Protein AF-A0A1I8AP60-F1 (afdb_monomer_lite)

Secondary structure (DSSP, 8-state):
-HHHHHTSTTTHIIIIIHHHHHHHHHHHHHHHHTTT-S-----SSSSSPPPTTTTTT-HHHHHGGGGGTHHHH-

Radius of gyration: 16.17 Å; chains: 1; bounding box: 39×28×33 Å

InterPro domains:
  IPR000120 Amidase [PTHR11895] (2-74)
  IPR023631 Amidase signature domain [PF01425] (2-73)
  IPR036928 Amidase signature (AS) superfamily [G3DSA:3.90.1300.10] (1-74)
  IPR036928 Amidase signature (AS) superfamily [SSF75304] (2-74)

pLDDT: mean 91.13, std 7.02, range [59.59, 98.62]

Organism: NCBI:txid37863

Sequence (74 aa):
MVGAYALSAGYYDAYYLQAQKIRRLIKNDFMAAFEEVDVILGPTTPNPAWKLGAKNSDPVAAYLEDVYTITANL

Structure (mmCIF, N/CA/C/O backbone):
data_AF-A0A1I8AP60-F1
#
_entry.id   AF-A0A1I8AP60-F1
#
loop_
_atom_site.group_PDB
_atom_site.id
_atom_site.type_symbol
_atom_site.label_atom_id
_atom_site.label_alt_id
_atom_site.label_comp_id
_atom_site.label_asym_id
_atom_site.label_entity_id
_atom_site.label_seq_id
_atom_site.pdbx_PDB_ins_code
_atom_site.Cartn_x
_atom_site.Cartn_y
_atom_site.Cartn_z
_atom_site.occupancy
_atom_site.B_iso_or_equiv
_atom_site.auth_seq_id
_atom_site.auth_comp_id
_atom_site.auth_asym_id
_atom_site.auth_atom_id
_atom_site.pdbx_PDB_model_num
ATOM 1 N N . MET A 1 1 ? 18.085 3.555 -4.683 1.00 59.59 1 MET A N 1
ATOM 2 C CA . MET A 1 1 ? 18.647 4.661 -3.868 1.00 59.59 1 MET A CA 1
ATOM 3 C C . MET A 1 1 ? 17.595 5.608 -3.264 1.00 59.59 1 MET A C 1
ATOM 5 O O . MET A 1 1 ? 17.976 6.482 -2.501 1.00 59.59 1 MET A O 1
ATOM 9 N N . VAL A 1 2 ? 16.288 5.423 -3.522 1.00 72.12 2 VAL A N 1
ATOM 10 C CA . VAL A 1 2 ? 15.216 6.303 -3.000 1.00 72.12 2 VAL A CA 1
ATOM 11 C C . VAL A 1 2 ? 15.048 6.205 -1.476 1.00 72.12 2 VAL A C 1
ATOM 13 O O . VAL A 1 2 ? 14.909 7.226 -0.818 1.00 72.12 2 VAL A O 1
ATOM 16 N N . GLY A 1 3 ? 15.138 5.003 -0.891 1.00 77.81 3 GLY A N 1
ATOM 17 C CA . GLY A 1 3 ? 14.963 4.817 0.558 1.00 77.81 3 GLY A CA 1
ATOM 18 C C . GLY A 1 3 ? 16.019 5.528 1.413 1.00 77.81 3 GLY A C 1
ATOM 19 O O . GLY A 1 3 ? 15.677 6.204 2.374 1.00 77.81 3 GLY A O 1
ATOM 20 N N . ALA A 1 4 ? 17.298 5.450 1.028 1.00 80.25 4 ALA A N 1
ATOM 21 C CA . ALA A 1 4 ? 18.371 6.161 1.730 1.00 80.25 4 ALA A CA 1
ATOM 22 C C . ALA A 1 4 ? 18.212 7.689 1.630 1.00 80.25 4 ALA A C 1
ATOM 24 O O . ALA A 1 4 ? 18.483 8.403 2.590 1.00 80.25 4 ALA A O 1
ATOM 25 N N . TYR A 1 5 ? 17.722 8.187 0.489 1.00 82.00 5 TYR A N 1
ATOM 26 C CA . TYR A 1 5 ? 17.425 9.607 0.306 1.00 82.00 5 TYR A CA 1
ATOM 27 C C . TYR A 1 5 ? 16.243 10.062 1.172 1.00 82.00 5 TYR A C 1
ATOM 29 O O . TYR A 1 5 ? 16.352 11.063 1.875 1.00 82.00 5 TYR A O 1
ATOM 37 N N . ALA A 1 6 ? 15.155 9.289 1.201 1.00 85.44 6 ALA A N 1
ATOM 38 C CA . ALA A 1 6 ? 13.984 9.579 2.026 1.00 85.44 6 ALA A CA 1
ATOM 39 C C . ALA A 1 6 ? 14.289 9.604 3.537 1.00 85.44 6 ALA A C 1
ATOM 41 O O . ALA A 1 6 ? 13.556 10.236 4.290 1.00 85.44 6 ALA A O 1
ATOM 42 N N . LEU A 1 7 ? 15.364 8.938 3.974 1.00 87.69 7 LEU A N 1
ATOM 43 C CA . LEU A 1 7 ? 15.822 8.909 5.365 1.00 87.69 7 LEU A CA 1
ATOM 44 C C . LEU A 1 7 ? 16.927 9.933 5.669 1.00 87.69 7 LEU A C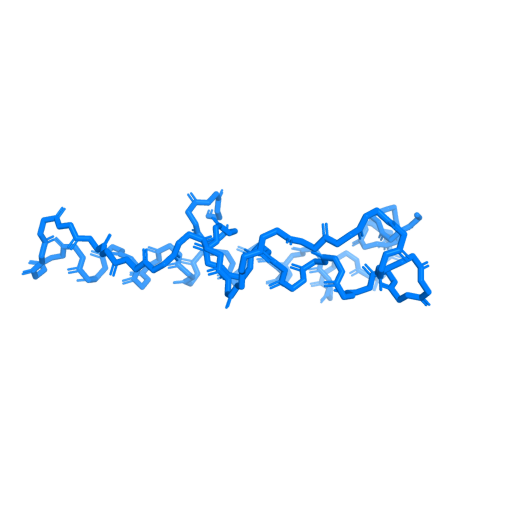 1
ATOM 46 O O . LEU A 1 7 ? 17.351 10.060 6.816 1.00 87.69 7 LEU A O 1
ATOM 50 N N . SER A 1 8 ? 17.418 10.647 4.657 1.00 86.25 8 SER A N 1
ATOM 51 C CA . SER A 1 8 ? 18.527 11.585 4.825 1.00 86.25 8 SER A CA 1
ATOM 52 C C . SER A 1 8 ? 18.126 12.831 5.625 1.00 86.25 8 SER A C 1
ATOM 54 O O . SER A 1 8 ? 16.980 13.297 5.589 1.00 86.25 8 SER A O 1
ATOM 56 N N . ALA A 1 9 ? 19.091 13.383 6.368 1.00 78.94 9 ALA A N 1
ATOM 57 C CA . ALA A 1 9 ? 18.901 14.611 7.130 1.00 78.94 9 ALA A CA 1
ATOM 58 C C . ALA A 1 9 ? 18.471 15.758 6.195 1.00 78.94 9 ALA A C 1
ATOM 60 O O . ALA A 1 9 ? 19.072 15.967 5.143 1.00 78.94 9 ALA A O 1
ATOM 61 N N . GLY A 1 10 ? 17.412 16.478 6.571 1.00 84.00 10 GLY A N 1
ATOM 62 C CA . GLY A 1 10 ? 16.795 17.535 5.757 1.00 84.00 10 GLY A CA 1
ATOM 63 C C . GLY A 1 10 ? 15.609 17.077 4.898 1.00 84.00 10 GLY A C 1
ATOM 64 O O . GLY A 1 10 ? 14.763 17.900 4.564 1.00 84.00 10 GLY A O 1
ATOM 65 N N . TYR A 1 11 ? 15.490 15.776 4.612 1.00 85.94 11 TYR A N 1
ATOM 66 C CA . TYR A 1 11 ? 14.387 15.209 3.821 1.00 85.94 11 TYR A CA 1
ATOM 67 C C . TYR A 1 11 ? 13.527 14.205 4.604 1.00 85.94 11 TYR A C 1
ATOM 69 O O . TYR A 1 11 ? 12.386 13.951 4.221 1.00 85.94 11 TYR A O 1
ATOM 77 N N . TYR A 1 12 ? 14.025 13.694 5.734 1.00 89.06 12 TYR A N 1
ATOM 78 C CA . TYR A 1 12 ? 13.318 12.744 6.599 1.00 89.06 12 TYR A CA 1
ATOM 79 C C . TYR A 1 12 ? 11.880 13.166 6.937 1.00 89.06 12 TYR A C 1
ATOM 81 O O . TYR A 1 12 ? 10.943 12.388 6.745 1.00 89.06 12 TYR A O 1
ATOM 89 N N . ASP A 1 13 ? 11.689 14.409 7.387 1.00 87.00 13 ASP A N 1
ATOM 90 C CA . ASP A 1 13 ? 10.365 14.901 7.778 1.00 87.00 13 ASP A CA 1
ATOM 91 C C . ASP A 1 13 ? 9.419 15.031 6.578 1.00 87.00 13 ASP A C 1
ATOM 93 O O . ASP A 1 13 ? 8.237 14.689 6.667 1.00 87.00 13 ASP A O 1
ATOM 97 N N . ALA A 1 14 ? 9.951 15.493 5.443 1.00 90.69 14 ALA A N 1
ATOM 98 C CA . ALA A 1 14 ? 9.185 15.744 4.228 1.00 90.69 14 ALA A CA 1
ATOM 99 C C . ALA A 1 14 ? 8.731 14.452 3.531 1.00 90.69 14 ALA A C 1
ATOM 101 O O . ALA A 1 14 ? 7.666 14.439 2.916 1.00 90.69 14 ALA A O 1
ATOM 102 N N . TYR A 1 15 ? 9.511 13.372 3.636 1.00 91.19 15 TYR A N 1
ATOM 103 C CA . TYR A 1 15 ? 9.220 12.107 2.959 1.00 91.19 15 TYR A CA 1
ATOM 104 C C . TYR A 1 15 ? 8.792 11.013 3.938 1.00 91.19 15 TYR A C 1
ATOM 106 O O . TYR A 1 15 ? 7.644 10.573 3.905 1.00 91.19 15 TYR A O 1
ATOM 114 N N . TYR A 1 16 ? 9.686 10.569 4.823 1.00 92.19 16 TYR A N 1
ATOM 115 C CA . TYR A 1 16 ? 9.425 9.403 5.668 1.00 92.19 16 TYR A CA 1
ATOM 116 C C . TYR A 1 16 ? 8.392 9.687 6.761 1.00 92.19 16 TYR A C 1
ATOM 118 O O . TYR A 1 16 ? 7.411 8.951 6.896 1.00 92.19 16 TYR A O 1
ATOM 126 N N . LEU A 1 17 ? 8.562 10.776 7.520 1.00 92.69 17 LEU A N 1
ATOM 127 C CA . LEU A 1 17 ? 7.614 11.119 8.582 1.00 92.69 17 LEU A CA 1
ATOM 128 C C . LEU A 1 17 ? 6.226 11.428 8.009 1.00 92.69 17 LEU A C 1
ATOM 130 O O . LEU A 1 17 ? 5.214 11.023 8.585 1.00 92.69 17 LEU A O 1
ATOM 134 N N . GLN A 1 18 ? 6.171 12.112 6.866 1.00 94.38 18 GLN A N 1
ATOM 135 C CA . GLN A 1 18 ? 4.915 12.388 6.179 1.00 94.38 18 GLN A CA 1
ATOM 136 C C . GLN A 1 18 ? 4.232 11.102 5.690 1.00 94.38 18 GLN A C 1
ATOM 138 O O . GLN A 1 18 ? 3.033 10.933 5.922 1.00 94.38 18 GLN A O 1
ATOM 143 N N . ALA A 1 19 ? 4.977 10.158 5.109 1.00 95.12 19 ALA A N 1
ATOM 144 C CA . ALA A 1 19 ? 4.438 8.855 4.714 1.00 95.12 19 ALA A CA 1
ATOM 145 C C . ALA A 1 19 ? 3.883 8.069 5.916 1.00 95.12 19 ALA A C 1
ATOM 147 O O . ALA A 1 19 ? 2.794 7.503 5.832 1.00 95.12 19 ALA A O 1
ATOM 148 N N . GLN A 1 20 ? 4.562 8.105 7.067 1.00 95.38 20 GLN A N 1
ATOM 149 C CA . GLN A 1 20 ? 4.083 7.460 8.298 1.00 95.38 20 GLN A CA 1
ATOM 150 C C . GLN A 1 20 ? 2.783 8.083 8.837 1.00 95.38 20 GLN A C 1
ATOM 152 O O . GLN A 1 20 ? 1.944 7.372 9.393 1.00 95.38 20 GLN A O 1
ATOM 157 N N . LYS A 1 21 ? 2.571 9.394 8.654 1.00 96.81 21 LYS A N 1
ATOM 158 C CA . LYS A 1 21 ? 1.290 10.043 8.988 1.00 96.81 21 LYS A 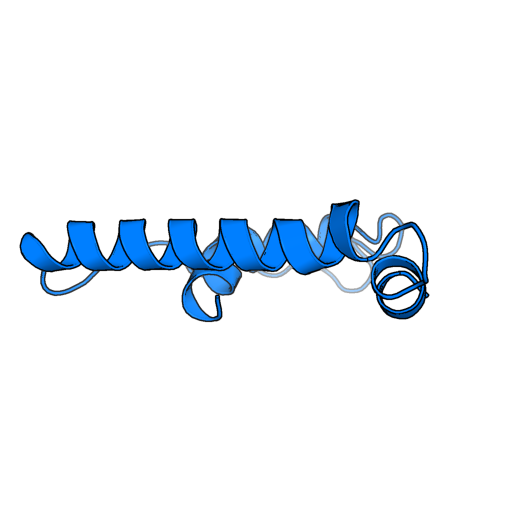CA 1
ATOM 159 C C . LYS A 1 21 ? 0.172 9.584 8.053 1.00 96.81 21 LYS A C 1
ATOM 161 O O . LYS A 1 21 ? -0.903 9.243 8.537 1.00 96.81 21 LYS A O 1
ATOM 166 N N . ILE A 1 22 ? 0.432 9.526 6.746 1.00 97.12 22 ILE A N 1
ATOM 167 C CA . ILE A 1 22 ? -0.539 9.043 5.748 1.00 97.12 22 ILE A CA 1
ATOM 168 C C . ILE A 1 22 ? -0.907 7.582 6.020 1.00 97.12 22 ILE A C 1
ATOM 170 O O . ILE A 1 22 ? -2.085 7.243 6.019 1.00 97.12 22 ILE A O 1
ATOM 174 N N . ARG A 1 23 ? 0.075 6.738 6.356 1.00 97.12 23 ARG A N 1
ATOM 175 C CA . ARG A 1 23 ? -0.149 5.347 6.771 1.00 97.12 23 ARG A CA 1
ATOM 176 C C . ARG A 1 23 ? -1.176 5.237 7.905 1.00 97.12 23 ARG A C 1
ATOM 178 O O . ARG A 1 23 ? -2.059 4.389 7.859 1.00 97.12 23 ARG A O 1
ATOM 185 N N . ARG A 1 24 ? -1.101 6.123 8.906 1.00 97.62 24 ARG A N 1
ATOM 186 C CA . ARG A 1 24 ? -2.092 6.165 9.994 1.00 97.62 24 ARG A CA 1
ATOM 187 C C . ARG A 1 24 ? -3.489 6.542 9.494 1.00 97.62 24 ARG A C 1
ATOM 189 O O . ARG A 1 24 ? -4.456 5.982 9.993 1.00 97.62 24 ARG A O 1
ATOM 196 N N . LEU A 1 25 ? -3.595 7.481 8.552 1.00 98.06 25 LEU A N 1
ATOM 197 C CA . LEU A 1 25 ? -4.884 7.870 7.970 1.00 98.06 25 LEU A CA 1
ATOM 198 C C . LEU A 1 25 ? -5.519 6.702 7.208 1.00 98.06 25 LEU A C 1
ATOM 200 O O . LEU A 1 25 ? -6.660 6.371 7.493 1.00 98.06 25 LEU A O 1
ATOM 204 N N . ILE A 1 26 ? -4.746 6.006 6.366 1.00 97.50 26 ILE A N 1
ATOM 205 C CA . ILE A 1 26 ? -5.218 4.818 5.632 1.00 97.50 26 ILE A CA 1
ATOM 206 C C . ILE A 1 26 ? -5.765 3.768 6.603 1.00 97.50 26 ILE A C 1
ATOM 208 O O . ILE A 1 26 ? -6.882 3.291 6.435 1.00 97.50 26 ILE A O 1
ATOM 212 N N . LYS A 1 27 ? -5.021 3.452 7.672 1.00 97.56 27 LYS A N 1
ATOM 213 C CA . LYS A 1 27 ? -5.501 2.521 8.700 1.00 97.56 27 LYS A CA 1
ATOM 214 C C . LYS A 1 27 ? -6.827 2.974 9.318 1.00 97.56 27 LYS A C 1
ATOM 216 O O . LYS A 1 27 ? -7.702 2.145 9.548 1.00 97.56 27 LYS A O 1
ATOM 221 N N . ASN A 1 28 ? -6.959 4.261 9.634 1.00 98.25 28 ASN A N 1
ATOM 222 C CA . ASN A 1 28 ? -8.180 4.787 10.237 1.00 98.25 28 ASN A CA 1
ATOM 223 C C . ASN A 1 28 ? -9.382 4.653 9.291 1.00 98.25 28 ASN A C 1
ATOM 225 O O . ASN A 1 28 ? -10.465 4.338 9.773 1.00 98.25 28 ASN A O 1
ATOM 229 N N . ASP A 1 29 ? -9.190 4.824 7.980 1.00 98.00 29 ASP A N 1
ATOM 230 C CA . ASP A 1 29 ? -10.258 4.645 6.988 1.00 98.00 29 ASP A CA 1
ATOM 231 C C . ASP A 1 29 ? -10.781 3.200 6.991 1.00 98.00 29 ASP A C 1
ATOM 233 O O . ASP A 1 29 ? -11.991 2.975 7.017 1.00 98.00 29 ASP A O 1
ATOM 237 N N . PHE A 1 30 ? -9.881 2.210 7.053 1.00 97.94 30 PHE A N 1
ATOM 238 C CA . PHE A 1 30 ? -10.274 0.804 7.200 1.00 97.94 30 PHE A CA 1
ATOM 239 C C . PHE A 1 30 ? -10.987 0.540 8.526 1.00 97.94 30 PHE A C 1
ATOM 241 O O . PHE A 1 30 ? -12.010 -0.135 8.537 1.00 97.94 30 PHE A O 1
ATOM 248 N N . MET A 1 31 ? -10.468 1.069 9.639 1.00 98.06 31 MET A N 1
ATOM 249 C CA . MET A 1 31 ? -11.097 0.897 10.953 1.00 98.06 31 MET A CA 1
ATOM 250 C C . MET A 1 31 ? -12.525 1.441 10.972 1.00 98.06 31 MET A C 1
ATOM 252 O O . MET A 1 31 ? -13.402 0.755 11.477 1.00 98.06 31 MET A O 1
ATOM 256 N N . ALA A 1 32 ? -12.751 2.624 10.394 1.00 98.50 32 ALA A N 1
ATOM 257 C CA . ALA A 1 32 ? -14.079 3.221 10.296 1.00 98.50 32 ALA A CA 1
ATOM 258 C C . ALA A 1 32 ? -15.014 2.380 9.414 1.00 98.50 32 ALA A C 1
ATOM 260 O O . ALA A 1 32 ? -16.140 2.102 9.804 1.00 98.50 32 ALA A O 1
ATOM 261 N N . ALA A 1 33 ? -14.540 1.905 8.258 1.00 98.19 33 ALA A N 1
ATOM 262 C CA . ALA A 1 33 ? -15.340 1.035 7.396 1.00 98.19 33 ALA A CA 1
ATOM 263 C C . ALA A 1 33 ? -15.729 -0.282 8.095 1.00 98.19 33 ALA A C 1
ATOM 265 O O . ALA A 1 33 ? -16.866 -0.731 7.970 1.00 98.19 33 ALA A O 1
ATOM 266 N N . PHE A 1 34 ? -14.820 -0.882 8.870 1.00 98.38 34 PHE A N 1
ATOM 267 C CA . PHE A 1 34 ? -15.089 -2.114 9.619 1.00 98.38 34 PHE A CA 1
ATOM 268 C C . PHE A 1 34 ? -16.049 -1.941 10.809 1.00 98.38 34 PHE A C 1
ATOM 270 O O . PHE A 1 34 ? -16.460 -2.937 11.399 1.00 98.38 34 PHE A O 1
ATOM 277 N N . GLU A 1 35 ? -16.444 -0.715 11.165 1.00 98.62 35 GLU A N 1
ATOM 278 C CA . GLU A 1 35 ? -17.571 -0.505 12.086 1.00 98.62 35 GLU A CA 1
ATOM 279 C C . GLU A 1 35 ? -18.916 -0.854 11.422 1.00 98.62 35 GLU A C 1
ATOM 281 O O . GLU A 1 35 ? -19.881 -1.177 12.115 1.00 98.62 35 GLU A O 1
ATOM 286 N N . GLU A 1 36 ? -18.975 -0.820 10.087 1.00 98.62 36 GLU A N 1
ATOM 287 C CA . GLU A 1 36 ? -20.195 -1.028 9.300 1.00 98.62 36 GLU A CA 1
ATOM 288 C C . GLU A 1 36 ? -20.218 -2.370 8.550 1.00 98.62 36 GLU A C 1
ATOM 290 O O . GLU A 1 36 ? -21.296 -2.856 8.197 1.00 98.62 36 GLU A O 1
ATOM 295 N N . VAL A 1 37 ? -19.053 -2.977 8.290 1.00 98.56 37 VAL A N 1
ATOM 296 C CA . VAL A 1 37 ? -18.931 -4.222 7.512 1.00 98.56 37 VAL A CA 1
ATOM 297 C C . VAL A 1 37 ? -17.946 -5.208 8.134 1.00 98.56 37 VAL A C 1
ATOM 299 O O . VAL A 1 37 ? -16.965 -4.816 8.753 1.00 98.56 37 VAL A O 1
ATOM 302 N N . ASP A 1 38 ? -18.140 -6.504 7.882 1.00 98.38 38 ASP A N 1
ATOM 303 C CA . ASP A 1 38 ? -17.202 -7.547 8.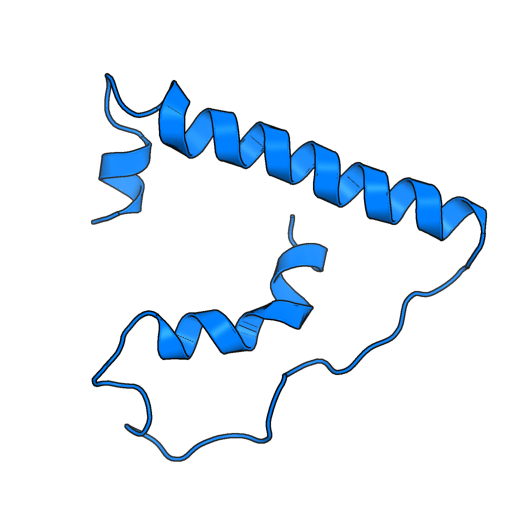326 1.00 98.38 38 ASP A CA 1
ATOM 304 C C . ASP A 1 38 ? -16.024 -7.748 7.357 1.00 98.38 38 ASP A C 1
ATOM 306 O O . ASP A 1 38 ? -14.944 -8.197 7.747 1.00 98.38 38 ASP A O 1
ATOM 310 N N . VAL A 1 39 ? -16.234 -7.467 6.065 1.00 97.62 39 VAL A N 1
ATOM 311 C CA . VAL A 1 39 ? -15.268 -7.743 4.991 1.00 97.62 39 VAL A CA 1
ATOM 312 C C . VAL A 1 39 ? -15.319 -6.650 3.927 1.00 97.62 39 VAL A C 1
ATOM 314 O O . VAL A 1 39 ? -16.392 -6.223 3.507 1.00 97.62 39 VAL A O 1
ATOM 317 N N . ILE A 1 40 ? -14.142 -6.263 3.431 1.00 97.38 40 ILE A N 1
ATOM 318 C CA . ILE A 1 40 ? -13.968 -5.404 2.255 1.00 97.38 40 ILE A CA 1
ATOM 319 C C . ILE A 1 40 ? -13.400 -6.264 1.126 1.00 97.38 40 ILE A C 1
ATOM 321 O O . ILE A 1 40 ? -12.418 -6.981 1.322 1.00 97.38 40 ILE A O 1
ATOM 325 N N . LEU A 1 41 ? -14.019 -6.205 -0.055 1.00 96.81 41 LEU A N 1
ATOM 326 C CA . LEU A 1 41 ? -13.665 -7.052 -1.192 1.00 96.81 41 LEU A CA 1
ATOM 327 C C . LEU A 1 41 ? -13.485 -6.215 -2.461 1.00 96.81 41 LEU A C 1
ATOM 329 O O . LEU A 1 41 ? -14.279 -5.323 -2.752 1.00 96.81 41 LEU A O 1
ATOM 333 N N . GLY A 1 42 ? -12.446 -6.529 -3.228 1.00 94.88 42 GLY A N 1
ATOM 334 C CA . GLY A 1 42 ? -12.127 -5.879 -4.493 1.00 94.88 42 GLY A CA 1
ATOM 335 C C . GLY A 1 42 ? -11.172 -6.735 -5.328 1.00 94.88 42 GLY A C 1
ATOM 336 O O . GLY A 1 42 ? -10.696 -7.769 -4.850 1.00 94.88 42 GLY A O 1
ATOM 337 N N . PRO A 1 43 ? -10.896 -6.347 -6.583 1.00 96.00 43 PRO A N 1
ATOM 338 C CA . PRO A 1 43 ? -9.900 -7.020 -7.408 1.00 96.00 43 PRO A CA 1
ATOM 339 C C . PRO A 1 43 ? -8.522 -7.002 -6.739 1.00 96.00 43 PRO A C 1
ATOM 341 O O . PRO A 1 43 ? -8.131 -6.003 -6.147 1.00 96.00 43 PRO A O 1
ATOM 344 N N . THR A 1 44 ? -7.755 -8.085 -6.871 1.00 93.75 44 THR A N 1
ATOM 345 C CA . THR A 1 44 ? -6.381 -8.141 -6.338 1.00 93.75 44 THR A CA 1
ATOM 346 C C . THR A 1 44 ? -5.386 -7.366 -7.206 1.00 93.75 44 THR A C 1
ATOM 348 O O . THR A 1 44 ? -4.383 -6.878 -6.706 1.00 93.75 44 THR A O 1
ATOM 351 N N . THR A 1 45 ? -5.649 -7.245 -8.507 1.00 94.12 45 THR A N 1
ATOM 352 C CA . THR A 1 45 ? -4.786 -6.562 -9.483 1.00 94.12 45 THR A CA 1
ATOM 353 C C . THR A 1 45 ? -5.652 -5.810 -10.499 1.00 94.12 45 THR A C 1
ATOM 355 O O . THR A 1 45 ? -6.769 -6.258 -10.786 1.00 94.12 45 THR A O 1
ATOM 358 N N . PRO A 1 46 ? -5.188 -4.667 -11.039 1.00 93.00 46 PRO A N 1
ATOM 359 C CA . PRO A 1 46 ? -5.935 -3.907 -12.038 1.00 93.00 46 PRO A CA 1
ATOM 360 C C . PRO A 1 46 ? -6.029 -4.594 -13.408 1.00 93.00 46 PRO A C 1
ATOM 362 O O . PRO A 1 46 ? -6.895 -4.228 -14.203 1.00 93.00 46 PRO A O 1
ATOM 365 N N . ASN A 1 47 ? -5.156 -5.555 -13.724 1.00 92.50 47 ASN A N 1
ATOM 366 C CA . ASN A 1 47 ? -5.164 -6.253 -15.009 1.00 92.50 47 ASN A CA 1
ATOM 367 C C . ASN A 1 47 ? -4.626 -7.697 -14.896 1.00 92.50 47 ASN A C 1
ATOM 369 O O . ASN A 1 47 ? -3.953 -8.040 -13.930 1.00 92.50 47 ASN A O 1
ATOM 373 N N . PRO A 1 48 ? -4.924 -8.586 -15.862 1.00 93.88 48 PRO A N 1
ATOM 374 C CA . PRO A 1 48 ? -4.283 -9.899 -15.933 1.00 93.88 48 PRO A CA 1
ATOM 375 C C . PRO A 1 48 ? -2.767 -9.793 -16.139 1.00 93.88 48 PRO A C 1
ATOM 377 O O . PRO A 1 48 ? -2.267 -8.795 -16.647 1.00 93.88 48 PRO A O 1
ATOM 380 N N . ALA A 1 49 ? -2.044 -10.873 -15.835 1.00 92.25 49 ALA A N 1
ATOM 381 C CA . ALA A 1 49 ? -0.590 -10.924 -15.970 1.00 92.25 49 ALA A CA 1
ATOM 382 C C . ALA A 1 49 ? -0.090 -10.449 -17.350 1.00 92.25 49 ALA A C 1
ATOM 384 O O . ALA A 1 49 ? -0.578 -10.877 -18.400 1.00 92.25 49 ALA A O 1
ATOM 385 N N . TRP A 1 50 ? 0.941 -9.603 -17.345 1.00 89.94 50 TRP A N 1
ATOM 386 C CA . TRP A 1 50 ? 1.595 -9.131 -18.562 1.00 89.94 50 TRP A CA 1
ATOM 387 C C . TRP A 1 50 ? 2.707 -10.061 -19.046 1.00 89.94 50 TRP A C 1
ATOM 389 O O . TRP A 1 50 ? 3.178 -10.962 -18.352 1.00 89.94 50 TRP A O 1
ATOM 399 N N . LYS A 1 51 ? 3.208 -9.775 -20.250 1.00 93.06 51 LYS A N 1
ATOM 400 C CA . LYS A 1 51 ? 4.396 -10.432 -20.801 1.00 93.06 51 LYS A CA 1
ATOM 401 C C . LYS A 1 51 ? 5.664 -9.990 -20.076 1.00 93.06 51 LYS A C 1
ATOM 403 O O . LYS A 1 51 ? 5.805 -8.831 -19.688 1.00 93.06 51 LYS A O 1
ATOM 408 N N . LEU A 1 52 ? 6.630 -10.898 -19.974 1.00 90.25 52 LEU A N 1
ATOM 409 C CA . LEU A 1 52 ? 7.967 -10.568 -19.484 1.00 90.25 52 LEU A CA 1
ATOM 410 C C . LEU A 1 52 ? 8.558 -9.403 -20.288 1.00 90.25 52 LEU A C 1
ATOM 412 O O . LEU A 1 52 ? 8.463 -9.366 -21.513 1.00 90.25 52 LEU A O 1
ATOM 416 N N . GLY A 1 53 ? 9.144 -8.440 -19.582 1.00 86.25 53 GLY A N 1
ATOM 417 C CA . GLY A 1 53 ? 9.748 -7.255 -20.186 1.00 86.25 53 GLY A CA 1
ATOM 418 C C . GLY A 1 53 ? 8.781 -6.127 -20.557 1.00 86.25 53 GLY A C 1
ATOM 419 O O . GLY A 1 53 ? 9.252 -5.038 -20.875 1.00 86.25 53 GLY A O 1
ATOM 420 N N . ALA A 1 54 ? 7.460 -6.328 -20.467 1.00 86.69 54 ALA A N 1
ATOM 421 C CA . ALA A 1 54 ? 6.465 -5.341 -20.906 1.00 86.69 54 ALA A CA 1
ATOM 422 C C . ALA A 1 54 ? 6.509 -4.004 -20.142 1.00 86.69 54 ALA A C 1
ATOM 424 O O . ALA A 1 54 ? 6.046 -2.996 -20.664 1.00 86.69 54 ALA A O 1
ATOM 425 N N . LYS A 1 55 ? 7.070 -3.985 -18.926 1.00 84.38 55 LYS A N 1
ATOM 426 C CA . LYS A 1 55 ? 7.157 -2.792 -18.067 1.00 84.38 55 LYS A CA 1
ATOM 427 C C . LYS A 1 55 ? 8.587 -2.414 -17.664 1.00 84.38 55 LYS A C 1
ATOM 429 O O . LYS A 1 55 ? 8.785 -1.637 -16.742 1.00 84.38 55 LYS A O 1
ATOM 434 N N . ASN A 1 56 ? 9.601 -2.930 -18.359 1.00 83.81 56 ASN A N 1
ATOM 435 C CA . ASN A 1 56 ? 11.002 -2.657 -18.007 1.00 83.81 56 ASN A CA 1
ATOM 436 C C . ASN A 1 56 ? 11.446 -1.221 -18.329 1.00 83.81 56 ASN A C 1
ATOM 438 O O . ASN A 1 56 ? 12.434 -0.749 -17.773 1.00 83.81 56 ASN A O 1
ATOM 442 N N . SER A 1 57 ? 10.750 -0.544 -19.245 1.00 83.50 57 SER A N 1
ATOM 443 C CA . SER A 1 57 ? 11.078 0.820 -19.673 1.00 83.50 57 SER A CA 1
ATOM 444 C C . SER A 1 57 ? 10.606 1.897 -18.698 1.00 83.50 57 SER A C 1
ATOM 446 O O . SER A 1 57 ? 11.098 3.019 -18.770 1.00 83.50 57 SER A O 1
ATOM 448 N N . ASP A 1 58 ? 9.661 1.573 -17.812 1.00 84.19 58 ASP A N 1
ATOM 449 C CA . ASP A 1 58 ? 9.128 2.493 -16.812 1.00 84.19 58 ASP A CA 1
ATOM 450 C C . ASP A 1 58 ? 9.069 1.801 -15.438 1.00 84.19 58 ASP A C 1
ATOM 452 O O . ASP A 1 58 ? 8.192 0.964 -15.205 1.00 84.19 58 ASP A O 1
ATOM 456 N N . PRO A 1 59 ? 9.975 2.146 -14.503 1.00 79.00 59 PRO A N 1
ATOM 457 C CA . PRO A 1 59 ? 10.002 1.534 -13.180 1.00 79.00 59 PRO A CA 1
ATOM 458 C C . PRO A 1 59 ? 8.738 1.825 -12.356 1.00 79.00 59 PRO A C 1
ATOM 460 O O . PRO A 1 59 ? 8.441 1.065 -11.436 1.00 79.00 59 PRO A O 1
ATOM 463 N N . VAL A 1 60 ? 7.980 2.884 -12.671 1.00 86.44 60 VAL A N 1
ATOM 464 C CA . VAL A 1 60 ? 6.723 3.211 -11.976 1.00 86.44 60 VAL A CA 1
ATOM 465 C C . VAL A 1 60 ? 5.583 2.320 -12.452 1.00 86.44 60 VAL A C 1
ATOM 467 O O . VAL A 1 60 ? 4.710 1.958 -11.662 1.00 86.44 60 VAL A O 1
ATOM 470 N N . ALA A 1 61 ? 5.608 1.900 -13.716 1.00 87.69 61 ALA A N 1
ATOM 471 C CA . ALA A 1 61 ? 4.548 1.082 -14.288 1.00 87.69 61 ALA A CA 1
ATOM 472 C C . AL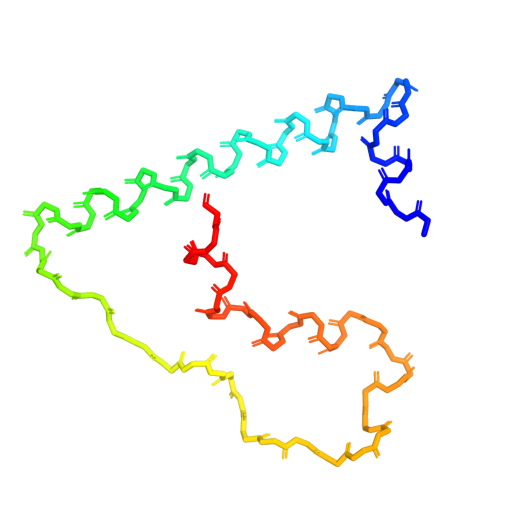A A 1 61 ? 4.389 -0.261 -13.552 1.00 87.69 61 ALA A C 1
ATOM 474 O O . ALA A 1 61 ? 3.274 -0.780 -13.482 1.00 87.69 61 ALA A O 1
ATOM 475 N N . ALA A 1 62 ? 5.469 -0.813 -12.990 1.00 86.06 62 ALA A N 1
ATOM 476 C CA . ALA A 1 62 ? 5.410 -2.007 -12.148 1.00 86.06 62 ALA A CA 1
ATOM 477 C C . ALA A 1 62 ? 4.751 -1.738 -10.781 1.00 86.06 62 ALA A C 1
ATOM 479 O O . ALA A 1 62 ? 3.960 -2.558 -10.330 1.00 86.06 62 ALA A O 1
ATOM 480 N N . TYR A 1 63 ? 5.006 -0.582 -10.155 1.00 88.81 63 TYR A N 1
ATOM 481 C CA . TYR A 1 63 ? 4.427 -0.227 -8.849 1.00 88.81 63 TYR A CA 1
ATOM 482 C C . TYR A 1 63 ? 2.907 -0.052 -8.888 1.00 88.81 63 TYR A C 1
ATOM 484 O O . TYR A 1 63 ? 2.235 -0.289 -7.889 1.00 88.81 63 TYR A O 1
ATOM 492 N N . LEU A 1 64 ? 2.352 0.344 -10.037 1.00 89.44 64 LEU A N 1
ATOM 493 C CA . LEU A 1 64 ? 0.906 0.520 -10.202 1.00 89.44 64 LEU A CA 1
ATOM 494 C C . LEU A 1 64 ? 0.106 -0.784 -10.088 1.00 89.44 64 LEU A C 1
ATOM 496 O O . LEU A 1 64 ? -1.107 -0.725 -9.907 1.00 89.44 64 LEU A O 1
ATOM 500 N N . GLU A 1 65 ? 0.747 -1.950 -10.164 1.00 91.62 65 GLU A N 1
ATOM 501 C CA . GLU A 1 65 ? 0.035 -3.215 -9.950 1.00 91.62 65 GLU A CA 1
ATOM 502 C C . GLU A 1 65 ? -0.336 -3.477 -8.507 1.00 91.62 65 GLU A C 1
ATOM 504 O O . GLU A 1 65 ? -1.335 -4.147 -8.254 1.00 91.62 65 GLU A O 1
ATOM 509 N N . ASP A 1 66 ? 0.410 -2.894 -7.574 1.00 92.88 66 ASP A N 1
ATOM 510 C CA . ASP A 1 66 ? 0.167 -3.071 -6.149 1.00 92.88 66 ASP A CA 1
ATOM 511 C C . ASP A 1 66 ? -0.877 -2.077 -5.613 1.00 92.88 66 ASP A C 1
ATOM 513 O O . ASP A 1 66 ? -1.083 -1.965 -4.404 1.00 92.88 66 ASP A O 1
ATOM 517 N N . VAL A 1 67 ? -1.576 -1.353 -6.499 1.00 93.50 67 VAL A N 1
ATOM 518 C CA . VAL A 1 67 ? -2.557 -0.321 -6.123 1.00 93.50 67 VAL A CA 1
ATOM 519 C C . VAL A 1 67 ? -3.681 -0.859 -5.231 1.00 93.50 67 VAL A C 1
ATOM 521 O O . VAL A 1 67 ? -4.154 -0.140 -4.354 1.00 93.50 67 VAL A O 1
ATOM 524 N N . TYR A 1 68 ? -4.079 -2.122 -5.412 1.00 93.50 68 TYR A N 1
ATOM 525 C CA . TYR A 1 68 ? -5.121 -2.768 -4.605 1.00 93.50 68 TYR A CA 1
ATOM 526 C C . TYR A 1 68 ? -4.582 -3.615 -3.448 1.00 93.50 68 TYR A C 1
ATOM 528 O O . TYR A 1 68 ? -5.365 -4.066 -2.616 1.00 93.50 68 TYR A O 1
ATOM 536 N N . THR A 1 69 ? -3.270 -3.838 -3.371 1.00 94.38 69 THR A N 1
ATOM 537 C CA . THR A 1 69 ? -2.663 -4.721 -2.363 1.00 94.38 69 THR A CA 1
ATOM 538 C C . THR A 1 69 ? -1.945 -3.941 -1.269 1.00 94.38 69 THR A C 1
ATOM 540 O O . THR A 1 69 ? -2.027 -4.321 -0.102 1.00 94.38 69 THR A O 1
ATOM 543 N N . ILE A 1 70 ? -1.302 -2.817 -1.606 1.00 95.31 70 ILE A N 1
ATOM 544 C CA . ILE A 1 70 ? -0.424 -2.089 -0.681 1.00 95.31 70 ILE A CA 1
ATOM 545 C C . ILE A 1 70 ? -1.148 -1.569 0.564 1.00 95.31 70 ILE A C 1
ATOM 547 O O . ILE A 1 70 ? -0.568 -1.520 1.648 1.00 95.31 70 ILE A O 1
ATOM 551 N N . THR A 1 71 ? -2.423 -1.204 0.434 1.00 93.50 71 THR A N 1
ATOM 552 C CA . THR A 1 71 ? -3.222 -0.644 1.529 1.00 93.50 71 THR A CA 1
ATOM 553 C C . THR A 1 71 ? -3.450 -1.638 2.663 1.00 93.50 71 THR A C 1
ATOM 555 O O . THR A 1 71 ? -3.570 -1.210 3.803 1.00 93.50 71 THR A O 1
ATOM 558 N N . ALA A 1 72 ? -3.429 -2.947 2.392 1.00 92.44 72 ALA A N 1
ATOM 559 C CA . ALA A 1 72 ? -3.547 -3.974 3.426 1.00 92.44 72 ALA A CA 1
ATOM 560 C C . ALA A 1 72 ? -2.263 -4.139 4.267 1.00 92.44 72 ALA A C 1
ATOM 562 O O . ALA A 1 72 ? -2.314 -4.644 5.387 1.00 92.44 72 ALA A O 1
ATOM 563 N N . ASN A 1 73 ? -1.100 -3.736 3.741 1.00 92.38 73 ASN A 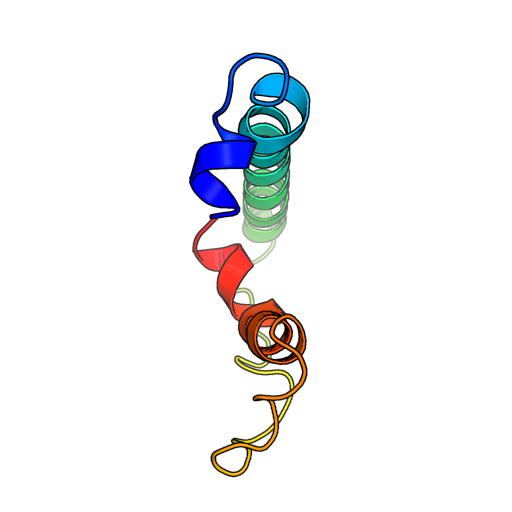N 1
ATOM 564 C CA . ASN A 1 73 ? 0.186 -3.812 4.445 1.00 92.38 73 ASN A CA 1
ATOM 565 C C . ASN A 1 73 ? 0.488 -2.566 5.299 1.00 92.38 73 ASN A C 1
ATOM 567 O O . ASN A 1 73 ? 1.338 -2.625 6.199 1.00 92.38 73 ASN A O 1
ATOM 571 N N . LEU A 1 74 ? -0.145 -1.437 4.966 1.00 91.38 74 LEU A N 1
ATOM 572 C CA . LEU A 1 74 ? 0.043 -0.128 5.595 1.00 91.38 74 LEU A CA 1
ATOM 573 C C . LEU A 1 74 ? -0.763 -0.033 6.894 1.00 91.38 74 LEU A C 1
ATOM 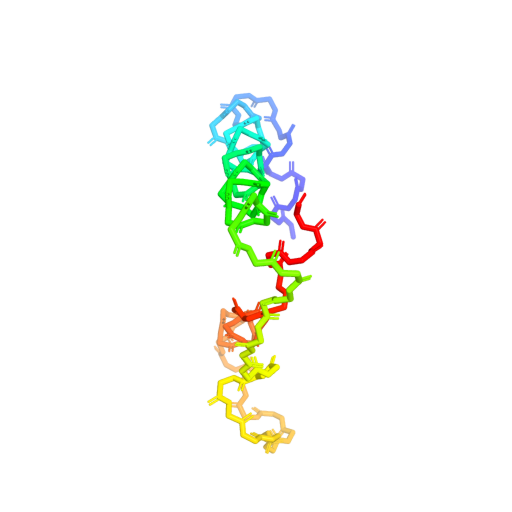575 O O . LEU A 1 74 ? -0.100 0.124 7.950 1.00 91.38 74 LEU A O 1
#

Foldseek 3Di:
DVVVVCCDPPNVCVRVVVVVVVLVVLVVVVVVVCVPDVDDDDDQFPDPDDDPPPCVVPPVVVVNRCVNPVSVVD